Protein AF-A0A2A5S9A8-F1 (afdb_monomer_lite)

Sequence (68 aa):
MQASFDSYKTDAEKTLAETQKTNAVKLALKDSGTLNSDLLFGQVNMDNVIIQDDGKVSGLDDQLATFK

Radius of gyration: 14.93 Å; chains: 1; bounding box: 36×25×44 Å

Secondary structure (DSSP, 8-state):
-HHHHHHHHHHHHHHHHHHHHHHHHHHHHHHTT-TTHHHHHTTS-GGG-EE-TTS-EESHHHHHHHT-

Structure (mmCIF, N/CA/C/O backbone):
data_AF-A0A2A5S9A8-F1
#
_entry.id   AF-A0A2A5S9A8-F1
#
loop_
_atom_site.group_PDB
_atom_site.id
_atom_site.type_symbol
_atom_site.label_atom_id
_atom_site.label_alt_id
_atom_site.label_comp_id
_atom_site.label_asym_id
_atom_site.label_entity_id
_atom_site.label_seq_id
_atom_site.pdbx_PDB_ins_code
_atom_site.Cartn_x
_atom_site.Cartn_y
_atom_site.Cartn_z
_atom_site.occupancy
_atom_site.B_iso_or_equiv
_atom_site.auth_seq_id
_atom_site.auth_comp_id
_atom_site.auth_asym_id
_atom_site.auth_atom_id
_atom_site.pdbx_PDB_model_num
ATOM 1 N N . MET A 1 1 ? 20.206 -1.510 -27.870 1.00 66.06 1 MET A N 1
ATOM 2 C CA . MET A 1 1 ? 18.738 -1.612 -28.028 1.00 66.06 1 MET A CA 1
ATOM 3 C C . MET A 1 1 ? 18.117 -2.729 -27.187 1.00 66.06 1 MET A C 1
ATOM 5 O O . MET A 1 1 ? 17.018 -2.510 -26.709 1.00 66.06 1 MET A O 1
ATOM 9 N N . GLN A 1 2 ? 18.801 -3.856 -26.928 1.00 71.62 2 GLN A N 1
ATOM 10 C CA . GLN A 1 2 ? 18.283 -4.921 -26.043 1.00 71.62 2 GLN A CA 1
ATOM 11 C C . GLN A 1 2 ? 18.178 -4.484 -24.567 1.00 71.62 2 GLN A C 1
ATOM 13 O O . GLN A 1 2 ? 17.100 -4.515 -23.993 1.00 71.62 2 GLN A O 1
ATOM 18 N N . ALA A 1 3 ? 19.259 -3.935 -23.998 1.00 76.25 3 ALA A N 1
ATOM 19 C CA . ALA A 1 3 ? 19.296 -3.508 -22.593 1.00 76.25 3 ALA A CA 1
ATOM 20 C C . ALA A 1 3 ? 18.239 -2.443 -22.227 1.00 76.25 3 ALA A C 1
ATOM 22 O O . ALA A 1 3 ? 17.704 -2.446 -21.125 1.00 76.25 3 ALA A O 1
ATOM 23 N N . SER A 1 4 ? 17.905 -1.543 -23.158 1.00 73.81 4 SER A N 1
ATOM 24 C CA . SER A 1 4 ? 16.854 -0.534 -22.954 1.00 73.81 4 SER A CA 1
ATOM 25 C C . SER A 1 4 ? 15.452 -1.148 -22.940 1.00 73.81 4 SER A C 1
ATOM 27 O O . SER A 1 4 ? 14.584 -0.661 -22.225 1.00 73.81 4 SER A O 1
ATOM 29 N N . PHE A 1 5 ? 15.233 -2.215 -23.714 1.00 78.19 5 PHE A N 1
ATOM 30 C CA . PHE A 1 5 ? 13.972 -2.954 -23.729 1.00 78.19 5 PHE A CA 1
ATOM 31 C C . PHE A 1 5 ? 13.804 -3.793 -22.458 1.00 78.19 5 PHE A C 1
ATOM 33 O O . PHE A 1 5 ? 12.733 -3.783 -21.857 1.00 78.19 5 PHE A O 1
ATOM 40 N N . ASP A 1 6 ? 14.874 -4.449 -22.006 1.00 79.94 6 ASP A N 1
ATOM 41 C CA . ASP A 1 6 ? 14.865 -5.237 -20.770 1.00 79.94 6 ASP A CA 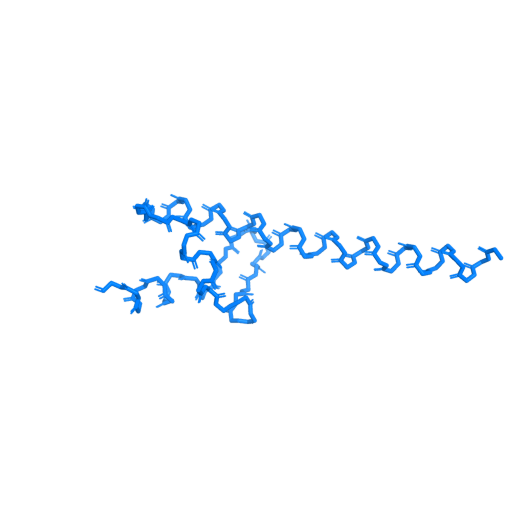1
ATOM 42 C C . ASP A 1 6 ? 14.651 -4.349 -19.530 1.00 79.94 6 ASP A C 1
ATOM 44 O O . ASP A 1 6 ? 13.873 -4.706 -18.642 1.00 79.94 6 ASP A O 1
ATOM 48 N N . SER A 1 7 ? 15.257 -3.153 -19.498 1.00 79.38 7 SER A N 1
ATOM 49 C CA . SER A 1 7 ? 14.989 -2.149 -18.455 1.00 79.38 7 SER A CA 1
ATOM 50 C C . SER A 1 7 ? 13.532 -1.700 -18.486 1.00 79.38 7 SER A C 1
ATOM 52 O O . SER A 1 7 ? 12.855 -1.771 -17.469 1.00 79.38 7 SER A O 1
ATOM 54 N N . TYR A 1 8 ? 13.020 -1.322 -19.662 1.00 83.06 8 TYR A N 1
ATOM 55 C CA . TYR A 1 8 ? 11.629 -0.896 -19.810 1.00 83.06 8 TYR A CA 1
ATOM 56 C C . TYR A 1 8 ? 10.642 -1.969 -19.344 1.00 83.06 8 TYR A C 1
ATOM 58 O O . TYR A 1 8 ? 9.675 -1.659 -18.656 1.00 83.06 8 TYR A O 1
ATOM 66 N N . LYS A 1 9 ? 10.893 -3.236 -19.686 1.00 85.19 9 LYS A N 1
ATOM 67 C CA . LYS A 1 9 ? 10.055 -4.353 -19.252 1.00 85.19 9 LYS A CA 1
ATOM 68 C C . LYS A 1 9 ? 10.061 -4.500 -17.728 1.00 85.19 9 LYS A C 1
ATOM 70 O O . LYS A 1 9 ? 8.995 -4.603 -17.130 1.00 85.19 9 LYS A O 1
ATOM 75 N N . THR A 1 10 ? 11.239 -4.454 -17.113 1.00 86.62 10 THR A N 1
ATOM 76 C CA . THR A 1 10 ? 11.393 -4.565 -15.654 1.00 86.62 10 THR A CA 1
ATOM 77 C C . THR A 1 10 ? 10.712 -3.400 -14.930 1.00 86.62 10 THR A C 1
ATOM 79 O O . THR A 1 10 ? 9.982 -3.600 -13.959 1.00 86.62 10 THR A O 1
ATOM 82 N N . ASP A 1 11 ? 10.890 -2.180 -15.436 1.00 86.00 11 ASP A N 1
ATOM 83 C CA . ASP A 1 11 ? 10.275 -0.976 -14.878 1.00 86.00 11 ASP A CA 1
ATOM 84 C C . ASP A 1 11 ? 8.750 -0.991 -15.046 1.00 86.00 11 ASP A C 1
ATOM 86 O O . ASP A 1 11 ? 8.019 -0.588 -14.138 1.00 86.00 11 ASP A O 1
ATOM 90 N N . ALA A 1 12 ? 8.250 -1.501 -16.175 1.00 87.50 12 ALA A N 1
ATOM 91 C CA . ALA A 1 12 ? 6.822 -1.662 -16.423 1.00 87.50 12 ALA A CA 1
ATOM 92 C C . ALA A 1 12 ? 6.195 -2.707 -15.490 1.00 87.50 12 ALA A C 1
ATOM 94 O O . ALA A 1 12 ? 5.128 -2.457 -14.933 1.00 87.50 12 ALA A O 1
ATOM 95 N N . GLU A 1 13 ? 6.858 -3.846 -15.272 1.00 86.81 13 GLU A N 1
ATOM 96 C CA . GLU A 1 13 ? 6.415 -4.881 -14.328 1.00 86.81 13 GLU A CA 1
ATOM 97 C C . GLU A 1 13 ? 6.377 -4.345 -12.890 1.00 86.81 13 GLU A C 1
ATOM 99 O O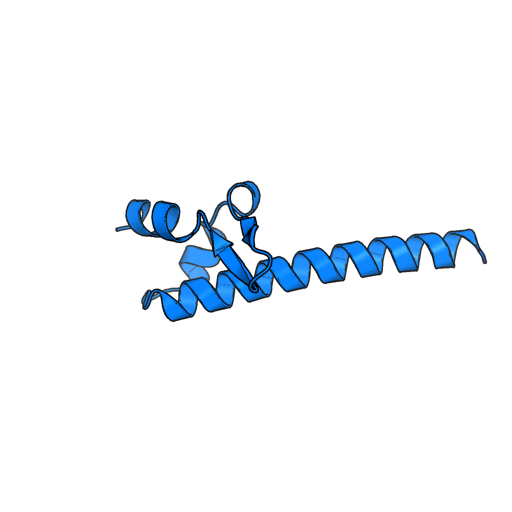 . GLU A 1 13 ? 5.387 -4.543 -12.180 1.00 86.81 13 GLU A O 1
ATOM 104 N N . LYS A 1 14 ? 7.398 -3.582 -12.483 1.00 88.31 14 LYS A N 1
ATOM 105 C CA . LYS A 1 14 ? 7.433 -2.918 -11.175 1.00 88.31 14 LYS A CA 1
ATOM 106 C C . LYS A 1 14 ? 6.309 -1.891 -11.026 1.00 88.31 14 LYS A C 1
ATOM 108 O O . LYS A 1 14 ? 5.563 -1.932 -10.051 1.00 88.31 14 LYS A O 1
ATOM 113 N N . THR A 1 15 ? 6.148 -1.016 -12.018 1.00 87.94 15 THR A N 1
ATOM 114 C CA . THR A 1 15 ? 5.091 0.008 -12.037 1.00 87.94 15 THR A CA 1
ATOM 115 C C . THR A 1 15 ? 3.706 -0.630 -11.970 1.00 87.94 15 THR A C 1
ATOM 117 O O . THR A 1 15 ? 2.820 -0.139 -11.267 1.00 87.94 15 THR A O 1
ATOM 120 N N . LEU A 1 16 ? 3.506 -1.745 -12.677 1.00 88.19 16 LEU A N 1
ATOM 121 C CA . LEU A 1 16 ? 2.249 -2.481 -12.665 1.00 88.19 16 LEU A CA 1
ATOM 122 C C . LEU A 1 16 ? 1.962 -3.061 -11.278 1.00 88.19 16 LEU A C 1
ATOM 124 O O . LEU A 1 16 ? 0.861 -2.864 -10.767 1.00 88.19 16 LEU A O 1
ATOM 128 N N . ALA A 1 17 ? 2.943 -3.715 -10.656 1.00 85.69 17 ALA A N 1
ATOM 129 C CA . ALA A 1 17 ? 2.800 -4.273 -9.314 1.00 85.69 17 ALA A CA 1
ATOM 130 C C . ALA A 1 17 ? 2.504 -3.182 -8.266 1.00 85.69 17 ALA A C 1
ATOM 132 O O . ALA A 1 17 ? 1.588 -3.324 -7.453 1.00 85.69 17 ALA A O 1
ATOM 133 N N . GLU A 1 18 ? 3.215 -2.052 -8.322 1.00 86.81 18 GLU A N 1
ATOM 134 C CA . GLU A 1 18 ? 2.975 -0.894 -7.449 1.00 86.81 18 GLU A CA 1
ATOM 135 C C . GLU A 1 18 ? 1.576 -0.297 -7.654 1.00 86.81 18 GLU A C 1
ATOM 137 O O . GLU A 1 18 ? 0.879 0.030 -6.688 1.00 86.81 18 GLU A O 1
ATOM 142 N N . THR A 1 19 ? 1.129 -0.202 -8.908 1.00 89.06 19 THR A N 1
ATOM 143 C CA . THR A 1 19 ? -0.205 0.304 -9.256 1.00 89.06 19 THR A CA 1
ATOM 144 C C . THR A 1 19 ? -1.301 -0.637 -8.762 1.00 89.06 19 THR A C 1
ATOM 146 O O . THR A 1 19 ? -2.285 -0.182 -8.178 1.00 89.06 19 THR A O 1
ATOM 149 N N . GLN A 1 20 ? -1.137 -1.948 -8.950 1.00 87.69 20 GLN A N 1
ATOM 150 C CA . GLN A 1 20 ? -2.071 -2.960 -8.452 1.00 87.69 20 GLN A CA 1
ATOM 151 C C . GLN A 1 20 ? -2.206 -2.876 -6.931 1.00 87.69 20 GLN A C 1
ATOM 153 O O . GLN A 1 20 ? -3.323 -2.811 -6.420 1.00 87.69 20 GLN A O 1
ATOM 158 N N . LYS A 1 21 ? -1.081 -2.772 -6.214 1.00 87.31 21 LYS A N 1
ATOM 159 C CA . LYS A 1 21 ? -1.060 -2.636 -4.753 1.00 87.31 21 LYS A CA 1
ATOM 160 C C . LYS A 1 21 ? -1.730 -1.353 -4.279 1.00 87.31 21 LYS A C 1
ATOM 162 O O . LYS A 1 21 ? -2.606 -1.396 -3.419 1.00 87.31 21 LYS A O 1
ATOM 167 N N . THR A 1 22 ? -1.394 -0.231 -4.905 1.00 89.69 22 THR A N 1
ATOM 168 C CA . THR A 1 22 ? -2.015 1.073 -4.639 1.00 89.69 22 THR A CA 1
ATOM 169 C C . THR A 1 22 ? -3.532 1.024 -4.818 1.00 89.69 22 THR A C 1
ATOM 171 O O . THR A 1 22 ? -4.276 1.489 -3.955 1.00 89.69 22 THR A O 1
ATOM 174 N N . ASN A 1 23 ? -4.004 0.453 -5.925 1.00 89.56 23 ASN A N 1
ATOM 175 C CA . ASN A 1 23 ? -5.429 0.394 -6.236 1.00 89.56 23 ASN A CA 1
ATOM 176 C C . ASN A 1 23 ? -6.183 -0.551 -5.298 1.00 89.56 23 ASN A C 1
ATOM 178 O O . ASN A 1 23 ? -7.264 -0.192 -4.836 1.00 89.56 23 ASN A O 1
ATOM 182 N N . ALA A 1 24 ? -5.605 -1.710 -4.975 1.00 89.25 24 ALA A N 1
ATOM 183 C CA . ALA A 1 24 ? -6.197 -2.659 -4.039 1.00 89.25 24 ALA A CA 1
ATOM 184 C C . ALA A 1 24 ? -6.364 -2.035 -2.643 1.00 89.25 24 ALA A C 1
ATOM 186 O O . ALA A 1 24 ? -7.442 -2.115 -2.057 1.00 89.25 24 ALA A O 1
ATOM 187 N N . VAL A 1 25 ? -5.341 -1.330 -2.142 1.00 88.88 25 VAL A N 1
ATOM 188 C CA . VAL A 1 25 ? -5.418 -0.628 -0.850 1.00 88.88 25 VAL A CA 1
ATOM 189 C C . VAL A 1 25 ? -6.469 0.471 -0.875 1.00 88.88 25 VAL A C 1
ATOM 191 O O . VAL A 1 25 ? -7.285 0.543 0.036 1.00 88.88 25 VAL A O 1
ATOM 194 N N . LYS A 1 26 ? -6.497 1.314 -1.913 1.00 88.81 26 LYS A N 1
ATOM 195 C CA . LYS A 1 26 ? -7.518 2.368 -2.035 1.00 88.81 26 LYS A CA 1
ATOM 196 C C . LYS A 1 26 ? -8.933 1.799 -2.064 1.00 88.81 26 LYS A C 1
ATOM 198 O O . LYS A 1 26 ? -9.826 2.381 -1.453 1.00 88.81 26 LYS A O 1
ATOM 203 N N . LEU A 1 27 ? -9.133 0.681 -2.760 1.00 89.31 27 LEU A N 1
ATOM 204 C CA . LEU A 1 27 ? -10.425 0.008 -2.818 1.00 89.31 27 LEU A CA 1
ATOM 205 C C . LEU A 1 27 ? -10.831 -0.504 -1.433 1.00 89.31 27 LEU A C 1
ATOM 207 O O . LEU A 1 27 ? -11.906 -0.165 -0.956 1.00 89.31 27 LEU A O 1
ATOM 211 N N . ALA A 1 28 ? -9.937 -1.214 -0.745 1.00 86.81 28 ALA A N 1
ATOM 212 C CA . ALA A 1 28 ? -10.209 -1.737 0.588 1.00 86.81 28 ALA A CA 1
ATOM 213 C C . ALA A 1 28 ? -10.414 -0.621 1.637 1.00 86.81 28 ALA A C 1
ATOM 215 O O . ALA A 1 28 ? -11.308 -0.710 2.476 1.00 86.81 28 ALA A O 1
ATOM 216 N N . LEU A 1 29 ? -9.668 0.488 1.552 1.00 87.19 29 LEU A N 1
ATOM 217 C CA . LEU A 1 29 ? -9.906 1.684 2.372 1.00 87.19 29 LEU A CA 1
ATOM 218 C C . LEU A 1 29 ? -11.292 2.279 2.112 1.00 87.19 29 LEU A C 1
ATOM 220 O O . LEU A 1 29 ? -11.989 2.637 3.059 1.00 87.19 29 LEU A O 1
ATOM 224 N N . LYS A 1 30 ? -11.718 2.364 0.851 1.00 85.62 30 LYS A N 1
ATOM 225 C CA . LYS A 1 30 ? -13.059 2.839 0.497 1.00 85.62 30 LYS A CA 1
ATOM 226 C C . LYS A 1 30 ? -14.147 1.904 1.036 1.00 85.62 30 LYS A C 1
ATOM 228 O O . LYS A 1 30 ? -15.134 2.383 1.593 1.00 85.62 30 LYS A O 1
ATOM 233 N N . ASP A 1 31 ? -13.939 0.595 0.930 1.00 85.44 31 ASP A N 1
ATOM 234 C CA . ASP A 1 31 ? -14.878 -0.429 1.399 1.00 85.44 31 ASP A CA 1
ATOM 235 C C . ASP A 1 31 ? -14.963 -0.485 2.934 1.00 85.44 31 ASP A C 1
ATOM 237 O O . ASP A 1 31 ? -16.024 -0.778 3.482 1.00 85.44 31 ASP A O 1
ATOM 241 N N . SER A 1 32 ? -13.891 -0.108 3.645 1.00 81.69 32 SER A N 1
ATOM 242 C CA . SER A 1 32 ? -13.878 -0.009 5.114 1.00 81.69 32 SER A CA 1
ATOM 243 C C . SER A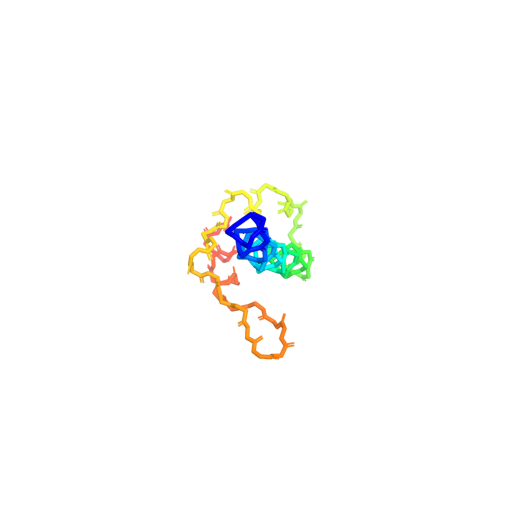 1 32 ? -14.817 1.070 5.683 1.00 81.69 32 SER A C 1
ATOM 245 O O . SER A 1 32 ? -15.030 1.131 6.897 1.00 81.69 32 SER A O 1
ATOM 247 N N . GLY A 1 33 ? -15.370 1.943 4.830 1.00 77.38 33 GLY A N 1
ATOM 248 C CA . GLY A 1 33 ? -16.274 3.022 5.236 1.00 77.38 33 GLY A CA 1
ATOM 249 C C . GLY A 1 33 ? -15.577 4.168 5.972 1.00 77.38 33 GLY A C 1
ATOM 250 O O . GLY A 1 33 ? -16.212 4.902 6.730 1.00 77.38 33 GLY A O 1
ATOM 251 N N . THR A 1 34 ? -14.265 4.325 5.790 1.00 75.38 34 THR A N 1
ATOM 252 C CA . THR A 1 34 ? -13.516 5.410 6.424 1.00 75.38 34 THR A CA 1
ATOM 253 C C . THR A 1 34 ? -13.821 6.765 5.794 1.00 75.38 34 THR A C 1
ATOM 255 O O . THR A 1 34 ? -13.812 6.927 4.579 1.00 75.38 34 THR A O 1
ATOM 258 N N . LEU A 1 35 ? -14.054 7.769 6.647 1.00 69.56 35 LEU A N 1
ATOM 259 C CA . LEU A 1 35 ? -14.405 9.133 6.230 1.00 69.56 35 LEU A CA 1
ATOM 260 C C . LEU A 1 35 ? -13.283 9.847 5.455 1.00 69.56 35 LEU A C 1
ATOM 262 O O . LEU A 1 35 ? -13.577 10.732 4.662 1.00 69.56 35 LEU A O 1
ATOM 266 N N . ASN A 1 36 ? -12.019 9.459 5.668 1.00 84.00 36 ASN A N 1
A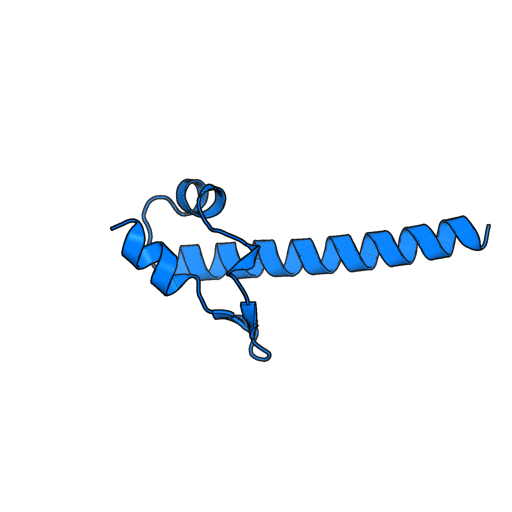TOM 267 C CA . ASN A 1 36 ? -10.840 10.087 5.062 1.00 84.00 36 ASN A CA 1
ATOM 268 C C . ASN A 1 36 ? -9.884 9.041 4.467 1.00 84.00 36 ASN A C 1
ATOM 270 O O . ASN A 1 36 ? -8.741 8.909 4.909 1.00 84.00 36 ASN A O 1
ATOM 274 N N . SER A 1 37 ? -10.347 8.288 3.465 1.00 82.31 37 SER A N 1
ATOM 275 C CA . SER A 1 37 ? -9.552 7.235 2.814 1.00 82.31 37 SER A CA 1
ATOM 276 C C . SER A 1 37 ? -8.206 7.740 2.273 1.00 82.31 37 SER A C 1
ATOM 278 O O . SER A 1 37 ? -7.215 7.032 2.398 1.00 82.31 37 SER A O 1
ATOM 280 N N . ASP A 1 38 ? -8.127 8.966 1.742 1.00 83.69 38 ASP A N 1
ATOM 281 C CA . ASP A 1 38 ? -6.867 9.541 1.234 1.00 83.69 38 ASP A CA 1
ATOM 282 C C . ASP A 1 38 ? -5.837 9.806 2.341 1.00 83.69 38 ASP A C 1
ATOM 284 O O . ASP A 1 38 ? -4.637 9.607 2.154 1.00 83.69 38 ASP A O 1
ATOM 288 N N . LEU A 1 39 ? -6.308 10.236 3.513 1.00 85.56 39 LEU A N 1
ATOM 289 C CA . LEU A 1 39 ? -5.452 10.552 4.654 1.0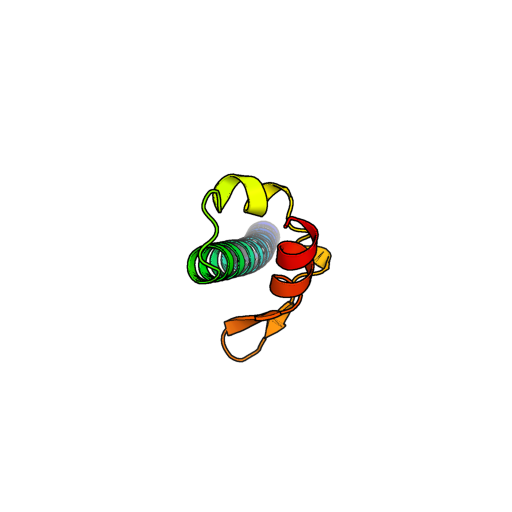0 85.56 39 LEU A CA 1
ATOM 290 C C . LEU A 1 39 ? -4.909 9.264 5.282 1.00 85.56 39 LEU A C 1
ATOM 292 O O . LEU A 1 39 ? -3.722 9.171 5.583 1.00 85.56 39 LEU A O 1
ATOM 296 N N . LEU A 1 40 ? -5.763 8.244 5.387 1.00 85.19 40 LEU A N 1
ATOM 297 C CA . LEU A 1 40 ? -5.374 6.918 5.856 1.00 85.19 40 LEU A CA 1
ATOM 298 C C . LEU A 1 40 ? -4.464 6.208 4.858 1.00 85.19 40 LEU A C 1
ATOM 300 O O . LEU A 1 40 ? -3.498 5.590 5.277 1.00 85.19 40 LEU A O 1
ATOM 304 N N . PHE A 1 41 ? -4.690 6.355 3.550 1.00 88.00 41 PHE A N 1
ATOM 305 C CA . PHE A 1 41 ? -3.814 5.787 2.523 1.00 88.00 41 PHE A CA 1
ATOM 306 C C . PHE A 1 41 ? -2.350 6.210 2.708 1.00 88.00 41 PHE A C 1
ATOM 308 O O . PHE A 1 41 ? -1.457 5.380 2.570 1.00 88.00 41 PHE A O 1
ATOM 315 N N . GLY A 1 42 ? -2.101 7.472 3.072 1.00 87.81 42 GLY A N 1
ATOM 316 C CA . GLY A 1 42 ? -0.752 7.962 3.376 1.00 87.81 42 GLY A CA 1
ATOM 317 C C . GLY A 1 42 ? -0.165 7.452 4.699 1.00 87.81 42 GLY A C 1
ATOM 318 O O . GLY A 1 42 ? 1.042 7.546 4.900 1.00 87.81 42 GLY A O 1
ATOM 319 N N . GLN A 1 43 ? -0.998 6.927 5.599 1.00 87.19 43 GLN A N 1
ATOM 320 C CA . GLN A 1 43 ? -0.594 6.371 6.895 1.00 87.19 43 GLN A CA 1
ATOM 321 C C . GLN A 1 43 ? -0.486 4.840 6.884 1.00 87.19 43 GLN A C 1
ATOM 323 O O . GLN A 1 43 ? 0.118 4.264 7.787 1.00 87.19 43 GLN A O 1
ATOM 328 N N . VAL A 1 44 ? -1.051 4.180 5.870 1.00 88.56 44 VAL A N 1
ATOM 329 C CA . VAL A 1 44 ? -0.964 2.731 5.694 1.00 88.56 44 VAL A CA 1
ATOM 330 C C . VAL A 1 44 ? 0.482 2.329 5.429 1.00 88.56 44 VAL A C 1
ATOM 332 O O . VAL A 1 44 ? 1.129 2.797 4.491 1.00 88.56 44 VAL A O 1
ATOM 335 N N . ASN A 1 45 ? 0.968 1.383 6.224 1.00 89.88 45 ASN A N 1
ATOM 336 C CA . ASN A 1 45 ? 2.211 0.695 5.948 1.00 89.88 45 ASN A CA 1
ATOM 337 C C . ASN A 1 45 ? 1.982 -0.327 4.825 1.00 89.88 45 ASN A C 1
ATOM 339 O O . ASN A 1 45 ? 1.489 -1.434 5.060 1.00 89.88 45 ASN A O 1
ATOM 343 N N . MET A 1 46 ? 2.366 0.059 3.607 1.00 87.19 46 MET A N 1
ATOM 344 C CA . MET A 1 46 ? 2.280 -0.774 2.407 1.00 87.19 46 MET A CA 1
ATOM 345 C C . MET A 1 46 ? 3.077 -2.076 2.526 1.00 87.19 46 MET A C 1
ATOM 347 O O . MET A 1 46 ? 2.685 -3.066 1.918 1.00 87.19 46 MET A O 1
ATOM 351 N N . ASP A 1 47 ? 4.163 -2.129 3.296 1.00 88.25 47 ASP A N 1
ATOM 352 C CA . ASP A 1 47 ? 4.963 -3.353 3.452 1.00 88.25 47 ASP A CA 1
ATOM 353 C C . ASP A 1 47 ? 4.221 -4.418 4.265 1.00 88.25 47 ASP A C 1
ATOM 355 O O . ASP A 1 47 ? 4.347 -5.609 3.992 1.00 88.25 47 ASP A O 1
ATOM 359 N N . ASN A 1 48 ? 3.362 -3.981 5.187 1.00 87.56 48 ASN A N 1
ATOM 360 C CA . ASN A 1 48 ? 2.480 -4.856 5.960 1.00 87.56 48 ASN A CA 1
ATOM 361 C C . ASN A 1 48 ? 1.173 -5.190 5.227 1.00 87.56 48 ASN A C 1
ATOM 363 O O . ASN A 1 48 ? 0.327 -5.905 5.764 1.00 87.56 48 ASN A O 1
ATOM 367 N N . VAL A 1 49 ? 0.995 -4.670 4.011 1.00 88.12 49 VAL A N 1
ATOM 368 C CA . VAL A 1 49 ? -0.148 -4.976 3.162 1.00 88.12 49 VAL A CA 1
ATOM 369 C C . VAL A 1 49 ? 0.203 -6.087 2.176 1.00 88.12 49 VAL A C 1
ATOM 371 O O . VAL A 1 49 ? 1.104 -5.946 1.342 1.00 88.12 49 VAL A O 1
ATOM 374 N N . ILE A 1 50 ? -0.594 -7.155 2.213 1.00 88.00 50 ILE A N 1
ATOM 375 C CA . ILE A 1 50 ? -0.490 -8.298 1.302 1.00 88.00 50 ILE A CA 1
ATOM 376 C C . ILE A 1 50 ? -1.754 -8.362 0.444 1.00 88.00 50 ILE A C 1
ATOM 378 O O . ILE A 1 50 ? -2.863 -8.355 0.981 1.00 88.00 50 ILE A O 1
ATOM 382 N N . ILE A 1 51 ? -1.579 -8.426 -0.879 1.00 85.94 51 ILE A N 1
ATOM 383 C CA . ILE A 1 51 ? -2.664 -8.757 -1.810 1.00 85.94 51 ILE A CA 1
ATOM 384 C C . ILE A 1 51 ? -2.750 -10.279 -1.874 1.00 85.94 51 ILE A C 1
ATOM 386 O O . ILE A 1 51 ? -1.758 -10.939 -2.177 1.00 85.94 51 ILE A O 1
ATOM 390 N N . GLN A 1 52 ? -3.915 -10.820 -1.550 1.00 86.62 52 GLN A N 1
ATOM 391 C CA . GLN A 1 52 ? -4.203 -12.244 -1.635 1.00 86.62 52 GLN A CA 1
ATOM 392 C C . GLN A 1 52 ? -4.571 -12.639 -3.070 1.00 86.62 52 GLN A C 1
ATOM 394 O O . GLN A 1 52 ? -4.920 -11.791 -3.893 1.00 86.62 52 GLN A O 1
ATOM 399 N N . ASP A 1 53 ? -4.537 -13.939 -3.362 1.00 82.44 53 ASP A N 1
ATOM 400 C CA . ASP A 1 53 ? -4.835 -14.483 -4.696 1.00 82.44 53 ASP A CA 1
ATOM 401 C C . ASP A 1 53 ? -6.263 -14.163 -5.184 1.00 82.44 53 ASP A C 1
ATOM 403 O O . ASP A 1 53 ? -6.526 -14.167 -6.386 1.00 82.44 53 ASP A O 1
ATOM 407 N N . ASP A 1 54 ? -7.189 -13.854 -4.269 1.00 81.81 54 ASP A N 1
ATOM 408 C CA . ASP A 1 54 ? -8.561 -13.429 -4.577 1.00 81.81 54 ASP A CA 1
ATOM 409 C C . ASP A 1 54 ? -8.691 -11.916 -4.855 1.00 81.81 54 ASP A C 1
ATOM 411 O O . ASP A 1 54 ? -9.794 -11.411 -5.076 1.00 81.81 54 ASP A O 1
ATOM 415 N N . GLY A 1 55 ? -7.571 -11.187 -4.848 1.00 74.81 55 GLY A N 1
ATOM 416 C CA . GLY A 1 55 ? -7.511 -9.741 -5.041 1.00 74.81 55 GLY A CA 1
ATOM 417 C C . GLY A 1 55 ? -7.859 -8.923 -3.796 1.00 74.81 55 GLY A C 1
ATOM 418 O O . GLY A 1 55 ? -7.843 -7.691 -3.869 1.00 74.81 55 GLY A O 1
ATOM 419 N N . LYS A 1 56 ? -8.157 -9.559 -2.655 1.00 83.50 56 LYS A N 1
ATOM 420 C CA . LYS A 1 56 ? -8.379 -8.850 -1.392 1.00 83.50 56 LYS A CA 1
ATOM 421 C C . LYS A 1 56 ? -7.072 -8.462 -0.734 1.00 83.50 56 LYS A C 1
ATOM 423 O O . LYS A 1 56 ? -6.011 -9.034 -0.969 1.00 83.50 56 LYS A O 1
ATOM 428 N N . VAL A 1 57 ? -7.179 -7.472 0.137 1.00 87.88 57 VAL A N 1
ATOM 429 C CA . VAL A 1 57 ? -6.060 -6.926 0.886 1.00 87.88 57 VAL A CA 1
ATOM 430 C C . VAL A 1 57 ? -6.142 -7.413 2.326 1.00 87.88 57 VAL A C 1
ATOM 432 O O . VAL A 1 57 ? -7.158 -7.210 2.980 1.00 87.88 57 VAL A O 1
ATOM 435 N N . SER A 1 58 ? -5.072 -8.021 2.837 1.00 88.31 58 SER A N 1
ATOM 436 C CA . SER A 1 58 ? -4.939 -8.364 4.261 1.00 88.31 58 SER A CA 1
ATOM 437 C C . SER A 1 58 ? -3.938 -7.473 4.987 1.00 88.31 58 SER A C 1
ATOM 439 O O . SER A 1 58 ? -3.036 -6.910 4.364 1.00 88.31 58 SER A O 1
ATOM 441 N N . GLY A 1 59 ? -4.105 -7.357 6.309 1.00 86.81 59 GLY A N 1
ATOM 442 C CA . GLY A 1 59 ? -3.285 -6.509 7.182 1.00 86.81 59 GLY A CA 1
ATOM 443 C C . GLY A 1 59 ? -3.672 -5.027 7.158 1.00 86.81 59 GLY A C 1
ATOM 444 O O . GLY A 1 59 ? -3.140 -4.243 7.940 1.00 86.81 59 GLY A O 1
ATOM 445 N N . LEU A 1 60 ? -4.606 -4.631 6.285 1.00 88.19 60 LEU A N 1
ATOM 446 C CA . LEU A 1 60 ? -5.134 -3.270 6.226 1.00 88.19 60 LEU A CA 1
ATOM 447 C C . LEU A 1 60 ? -6.159 -3.006 7.338 1.00 88.19 60 LEU A C 1
ATOM 449 O O . LEU A 1 60 ? -6.107 -1.953 7.968 1.00 88.19 60 LEU A O 1
ATOM 453 N N . ASP A 1 61 ? -7.049 -3.963 7.609 1.00 86.12 61 ASP A N 1
ATOM 454 C CA . ASP A 1 61 ? -8.097 -3.833 8.631 1.00 86.12 61 ASP A CA 1
ATOM 455 C C . ASP A 1 61 ? -7.519 -3.660 10.043 1.00 86.12 61 ASP A C 1
ATOM 457 O O . ASP A 1 61 ? -8.006 -2.838 10.819 1.00 86.12 61 ASP A O 1
ATOM 461 N N . ASP A 1 62 ? -6.426 -4.360 10.352 1.00 87.31 62 ASP A N 1
ATOM 462 C CA . ASP A 1 62 ? -5.725 -4.242 11.636 1.00 87.31 62 ASP A CA 1
ATOM 463 C C . ASP A 1 62 ? -5.079 -2.856 11.806 1.00 87.31 62 ASP A C 1
ATOM 465 O O . ASP A 1 62 ? -5.124 -2.249 12.881 1.00 87.31 62 ASP A O 1
ATOM 469 N N . GLN A 1 63 ? -4.517 -2.311 10.722 1.00 87.81 63 GLN A N 1
ATOM 470 C CA . GLN A 1 63 ? -3.968 -0.953 10.714 1.00 87.81 63 GLN A CA 1
ATOM 471 C C . GLN A 1 63 ? -5.085 0.079 10.887 1.00 87.81 63 GLN A C 1
ATOM 473 O O . GLN A 1 63 ? -4.978 0.973 11.720 1.00 87.81 63 GLN A O 1
ATOM 478 N N . LEU A 1 64 ? -6.195 -0.090 10.165 1.00 84.38 64 LEU A N 1
ATOM 479 C CA . LEU A 1 64 ? -7.399 0.734 10.283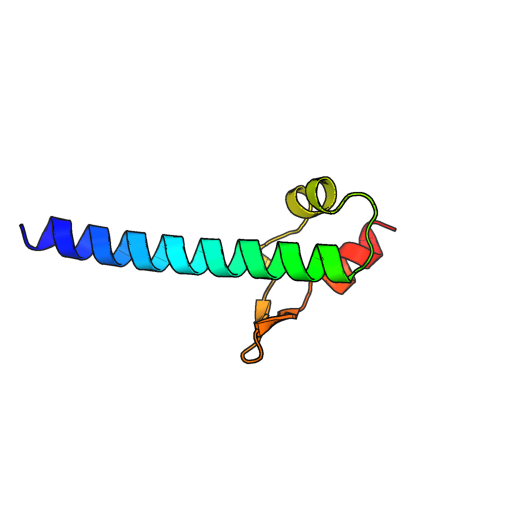 1.00 84.38 64 LEU A CA 1
ATOM 480 C C . LEU A 1 64 ? -7.978 0.742 11.700 1.00 84.38 64 LEU A C 1
ATOM 482 O O . LEU A 1 64 ? -8.384 1.797 12.184 1.00 84.38 64 LEU A O 1
ATOM 486 N N . ALA A 1 65 ? -7.992 -0.407 12.374 1.00 84.19 65 ALA A N 1
ATOM 487 C CA . ALA A 1 65 ? -8.417 -0.513 13.765 1.00 84.19 65 ALA A CA 1
ATOM 488 C C . ALA A 1 65 ? -7.491 0.246 14.729 1.00 84.19 65 ALA A C 1
ATOM 490 O O . ALA A 1 65 ? -7.959 0.718 15.757 1.00 84.19 65 ALA A O 1
ATOM 491 N N . THR A 1 66 ? -6.210 0.411 14.383 1.00 81.06 66 THR A N 1
ATOM 492 C CA . THR A 1 66 ? -5.239 1.185 15.178 1.00 81.06 66 THR A CA 1
ATOM 493 C C . THR A 1 66 ? -5.428 2.701 15.030 1.00 81.06 66 THR A C 1
ATOM 495 O O . THR A 1 66 ? -5.018 3.462 15.901 1.00 81.06 66 THR A O 1
ATOM 498 N N . PHE A 1 67 ? -6.049 3.155 13.936 1.00 75.56 67 PHE A N 1
ATOM 499 C CA . PHE A 1 67 ? -6.341 4.575 13.699 1.00 75.56 67 PHE A CA 1
ATOM 500 C C . PHE A 1 67 ? -7.670 5.051 14.316 1.00 75.56 67 PHE A C 1
ATOM 502 O O . PHE A 1 67 ? -7.960 6.247 14.252 1.00 75.56 67 PHE A O 1
ATOM 509 N N . LYS A 1 68 ? -8.487 4.140 14.862 1.00 65.50 68 LYS A N 1
ATOM 510 C CA . LYS A 1 68 ? -9.753 4.445 15.548 1.00 65.50 68 LYS A CA 1
ATOM 511 C C . LYS A 1 68 ? -9.539 4.649 17.042 1.00 65.50 68 LYS A C 1
ATOM 513 O O . LYS A 1 68 ? -10.234 5.535 17.586 1.00 65.50 68 LYS A O 1
#

InterPro domains:
  IPR009636 Capsid assembly scaffolding protein [PF06810] (2-68)

Foldseek 3Di:
DVVVVVVVVVVVVVVVVVVLLLVQQLVVLVVVVDPCSPVVSVVDDSVQWDQDPVRHIPPSVVSVVVVD

Organism: Lactococcus lactis subsp. hordniae (NCBI:txid203404)

pLDDT: mean 84.2, std 5.64, range [65.5, 89.88]